Protein AF-A0A7S0QXU1-F1 (afdb_monomer_lite)

pLDDT: mean 75.83, std 16.41, range [34.91, 96.69]

Sequence (147 aa):
DDLPAVAAIAAAPEPAALAAAVNQTAIVTAMHAAERKLPNPLLPDFWAVLFLFVVVILNALVWFVQRWSLRVRSRVQYMPAEALEPGTYAYITPHAHQGAAEIVRVEEKTVDGRAQRFLVYQRQKYDVDPAGRAVTELEMPAGRPLR

Foldseek 3Di:
DDDDDDDDDDDPDDPVVVVVPPDPPVVVVVVVVVVVDDPPPPDDDPVVVVVVVVVVVVVVVLVVCLVPDVVSVCVPVHDDDQFQDQQDWDWDDDDPPDDDIDIWGWHWDQDPNDIWIWTADPNWIWTADPRRHDIHTPDDPVPDDDD

Secondary structure (DSSP, 8-state):
--------------THHHHHTSSHHHHHHHHHHHHS----TTSPPHHHHHHHHHHHHHHHHHHHHHHH-HHHHHHHH----SS--TT-EEEE---TTS---EEEEPEEEEETTEEEEEEEETTEEEEEPTTSS-EEE---GGGS---

Structure (mmCIF, N/CA/C/O backbone):
data_AF-A0A7S0QXU1-F1
#
_entry.id   AF-A0A7S0QXU1-F1
#
loop_
_atom_site.group_PDB
_atom_site.id
_atom_site.type_symbol
_atom_site.label_atom_id
_atom_site.label_alt_id
_atom_site.label_comp_id
_atom_site.label_asym_id
_atom_site.label_entity_id
_atom_site.label_seq_id
_atom_site.pdbx_PDB_ins_code
_atom_site.Cartn_x
_atom_site.Cartn_y
_atom_site.Cartn_z
_atom_site.occupancy
_atom_site.B_iso_or_equiv
_atom_site.auth_seq_id
_atom_site.auth_comp_id
_atom_site.auth_asym_id
_atom_site.auth_atom_id
_atom_site.pdbx_PDB_model_num
ATOM 1 N N . ASP A 1 1 ? 90.752 -0.495 -89.142 1.00 38.47 1 ASP A N 1
ATOM 2 C CA . ASP A 1 1 ? 91.139 0.682 -88.351 1.00 38.47 1 ASP A CA 1
ATOM 3 C C . ASP A 1 1 ? 89.952 1.638 -88.313 1.00 38.47 1 ASP A C 1
ATOM 5 O O . ASP A 1 1 ? 89.583 2.150 -89.358 1.00 38.47 1 ASP A O 1
ATOM 9 N N . ASP A 1 2 ? 89.195 1.880 -87.251 1.00 39.00 2 ASP A N 1
ATOM 10 C CA . ASP A 1 2 ? 89.142 1.383 -85.877 1.00 39.00 2 ASP A CA 1
ATOM 11 C C . ASP A 1 2 ? 87.757 1.781 -85.313 1.00 39.00 2 ASP A C 1
ATOM 13 O O . ASP A 1 2 ? 87.275 2.891 -85.533 1.00 39.00 2 ASP A O 1
ATOM 17 N N . LEU A 1 3 ? 87.116 0.876 -84.577 1.00 42.84 3 LEU A N 1
ATOM 18 C CA . LEU A 1 3 ? 86.167 1.163 -83.483 1.00 42.84 3 LEU A CA 1
ATOM 19 C C . LEU A 1 3 ? 86.857 0.650 -82.194 1.00 42.84 3 LEU A C 1
ATOM 21 O O . LEU A 1 3 ? 87.758 -0.179 -82.360 1.00 42.84 3 LEU A O 1
ATOM 25 N N . PRO A 1 4 ? 86.452 0.956 -80.933 1.00 52.91 4 PRO A N 1
ATOM 26 C CA . PRO A 1 4 ? 85.319 1.751 -80.404 1.00 52.91 4 PRO A CA 1
ATOM 27 C C . PRO A 1 4 ? 85.698 2.679 -79.201 1.00 52.91 4 PRO A C 1
ATOM 29 O O . PRO A 1 4 ? 86.839 2.652 -78.759 1.00 52.91 4 PRO A O 1
ATOM 32 N N . ALA A 1 5 ? 84.736 3.445 -78.635 1.00 35.50 5 ALA A N 1
ATOM 33 C CA . ALA A 1 5 ? 84.561 3.806 -77.193 1.00 35.50 5 ALA A CA 1
ATOM 34 C C . ALA A 1 5 ? 83.975 5.229 -76.993 1.00 35.50 5 ALA A C 1
ATOM 36 O O . ALA A 1 5 ? 84.320 6.116 -77.756 1.00 35.50 5 ALA A O 1
ATOM 37 N N . VAL A 1 6 ? 83.163 5.615 -75.995 1.00 34.91 6 VAL A N 1
ATOM 38 C CA . VAL A 1 6 ? 82.447 5.000 -74.856 1.00 34.91 6 VAL A CA 1
ATOM 39 C C . VAL A 1 6 ? 81.506 6.101 -74.296 1.00 34.91 6 VAL A C 1
ATOM 41 O O . VAL A 1 6 ? 81.899 7.257 -74.213 1.00 34.91 6 VAL A O 1
ATOM 44 N N . ALA A 1 7 ? 80.294 5.694 -73.898 1.00 36.22 7 ALA A N 1
ATOM 45 C CA . ALA A 1 7 ? 79.376 6.262 -72.890 1.00 36.22 7 ALA A CA 1
ATOM 46 C C . ALA A 1 7 ? 78.969 7.755 -72.890 1.00 36.22 7 ALA A C 1
ATOM 48 O O . ALA A 1 7 ? 79.735 8.628 -72.505 1.00 36.22 7 ALA A O 1
ATOM 49 N N . ALA A 1 8 ? 77.658 7.988 -73.042 1.00 36.62 8 ALA A N 1
ATOM 50 C CA . ALA A 1 8 ? 76.881 8.751 -72.057 1.00 36.62 8 ALA A CA 1
ATOM 51 C C . ALA A 1 8 ? 75.382 8.427 -72.195 1.00 36.62 8 ALA A C 1
ATOM 53 O O . ALA A 1 8 ? 74.653 9.021 -72.984 1.00 36.62 8 ALA A O 1
ATOM 54 N N . ILE A 1 9 ? 74.930 7.455 -71.403 1.00 45.19 9 ILE A N 1
ATOM 55 C CA . ILE A 1 9 ? 73.530 7.318 -70.997 1.00 45.19 9 ILE A CA 1
ATOM 56 C C . ILE A 1 9 ? 73.291 8.403 -69.938 1.00 45.19 9 ILE A C 1
ATOM 58 O O . ILE A 1 9 ? 73.844 8.314 -68.845 1.00 45.19 9 ILE A O 1
ATOM 62 N N . ALA A 1 10 ? 72.507 9.429 -70.259 1.00 39.38 10 ALA A N 1
ATOM 63 C CA . ALA A 1 10 ? 71.979 10.423 -69.321 1.00 39.38 10 ALA A CA 1
ATOM 64 C C . ALA A 1 10 ? 70.785 11.112 -70.008 1.00 39.38 10 ALA A C 1
ATOM 66 O O . ALA A 1 10 ? 70.906 11.524 -71.152 1.00 39.38 10 ALA A O 1
ATOM 67 N N . ALA A 1 11 ? 69.596 11.263 -69.443 1.00 40.44 11 ALA A N 1
ATOM 68 C CA . ALA A 1 11 ? 69.087 10.917 -68.134 1.00 40.44 11 ALA A CA 1
ATOM 69 C C . ALA A 1 11 ? 67.581 10.648 -68.295 1.00 40.44 11 ALA A C 1
ATOM 71 O O . ALA A 1 11 ? 66.903 11.283 -69.102 1.00 40.44 11 ALA A O 1
ATOM 72 N N . ALA A 1 12 ? 67.092 9.662 -67.550 1.00 43.75 12 ALA A N 1
ATOM 73 C CA . ALA A 1 12 ? 65.684 9.323 -67.425 1.00 43.75 12 ALA A CA 1
ATOM 74 C C . ALA A 1 12 ? 64.817 10.565 -67.125 1.00 43.75 12 ALA A C 1
ATOM 76 O O . ALA A 1 12 ? 65.289 11.463 -66.423 1.00 43.75 12 ALA A O 1
ATOM 77 N N . PRO A 1 13 ? 63.548 10.615 -67.579 1.00 48.00 13 PRO A N 1
ATOM 78 C CA . PRO A 1 13 ? 62.598 11.573 -67.027 1.00 48.00 13 PRO A CA 1
ATOM 79 C C . PRO A 1 13 ? 62.530 11.349 -65.512 1.00 48.00 13 PRO A C 1
ATOM 81 O O . PRO A 1 13 ? 62.322 10.223 -65.058 1.00 48.00 13 PRO A O 1
ATOM 84 N N . GLU A 1 14 ? 62.793 12.408 -64.747 1.00 46.19 14 GLU A N 1
ATOM 85 C CA . GLU A 1 14 ? 62.896 12.383 -63.291 1.00 46.19 14 GLU A CA 1
ATOM 86 C C . GLU A 1 14 ? 61.754 11.574 -62.643 1.00 46.19 14 GLU A C 1
ATOM 88 O O . GLU A 1 14 ? 60.588 11.971 -62.725 1.00 46.19 14 GLU A O 1
ATOM 93 N N . PRO A 1 15 ? 62.053 10.485 -61.909 1.00 49.97 15 PRO A N 1
ATOM 94 C CA . PRO A 1 15 ? 61.045 9.749 -61.144 1.00 49.97 15 PRO A CA 1
ATOM 95 C C . PRO A 1 15 ? 60.562 10.519 -59.896 1.00 49.97 15 PRO A C 1
ATOM 97 O O . PRO A 1 15 ? 59.745 10.007 -59.132 1.00 49.97 15 PRO A O 1
ATOM 100 N N . ALA A 1 16 ? 61.044 11.747 -59.672 1.00 51.41 16 ALA A N 1
ATOM 101 C CA . ALA A 1 16 ? 60.724 12.559 -58.500 1.00 51.41 16 ALA A CA 1
ATOM 102 C C . ALA A 1 16 ? 59.377 13.298 -58.618 1.00 51.41 16 ALA A C 1
ATOM 104 O O . ALA A 1 16 ? 58.668 13.439 -57.621 1.00 51.41 16 ALA A O 1
ATOM 105 N N . ALA A 1 17 ? 58.969 13.707 -59.825 1.00 50.50 17 ALA A N 1
ATOM 106 C CA . ALA A 1 17 ? 57.703 14.421 -60.023 1.00 50.50 17 ALA A CA 1
ATOM 107 C C . ALA A 1 17 ? 56.477 13.490 -59.956 1.00 50.50 17 ALA A C 1
ATOM 109 O O . ALA A 1 17 ? 55.401 13.906 -59.530 1.00 50.50 17 ALA A O 1
ATOM 110 N N . LEU A 1 18 ? 56.644 12.209 -60.310 1.00 48.28 18 LEU A N 1
ATOM 111 C CA . LEU A 1 18 ? 55.571 11.215 -60.218 1.00 48.28 18 LEU A CA 1
ATOM 112 C C . LEU A 1 18 ? 55.420 10.652 -58.793 1.00 48.28 18 LEU A C 1
ATOM 114 O O . LEU A 1 18 ? 54.324 10.249 -58.422 1.00 48.28 18 LEU A O 1
ATOM 118 N N . ALA A 1 19 ? 56.489 10.674 -57.983 1.00 48.28 19 ALA A N 1
ATOM 119 C CA . ALA A 1 19 ? 56.482 10.227 -56.587 1.00 48.28 19 ALA A CA 1
ATOM 120 C C . ALA A 1 19 ? 55.909 11.276 -55.613 1.00 48.28 19 ALA A C 1
ATOM 122 O O . ALA A 1 19 ? 55.282 10.908 -54.625 1.00 48.28 19 ALA A O 1
ATOM 123 N N . ALA A 1 20 ? 56.054 12.576 -55.897 1.00 49.94 20 ALA A N 1
ATOM 124 C CA . ALA A 1 20 ? 55.476 13.644 -55.069 1.00 49.94 20 ALA A CA 1
ATOM 125 C C . ALA A 1 20 ? 53.954 13.817 -55.267 1.00 49.94 20 ALA A C 1
ATOM 127 O O . ALA A 1 20 ? 53.262 14.319 -54.383 1.00 49.94 20 ALA A O 1
ATOM 128 N N . ALA A 1 21 ? 53.427 13.354 -56.406 1.00 52.00 21 ALA A N 1
ATOM 129 C CA . ALA A 1 21 ? 51.993 13.255 -56.679 1.00 52.00 21 ALA A CA 1
ATOM 130 C C . ALA A 1 21 ? 51.382 11.922 -56.204 1.00 52.00 21 ALA A C 1
ATOM 132 O O . ALA A 1 21 ? 50.181 11.700 -56.371 1.00 52.00 21 ALA A O 1
ATOM 133 N N . VAL A 1 22 ? 52.178 11.041 -55.581 1.00 57.81 22 VAL A N 1
ATOM 134 C CA . VAL A 1 22 ? 51.649 9.898 -54.837 1.00 57.81 22 VAL A CA 1
ATOM 135 C C . VAL A 1 22 ? 50.965 10.445 -53.586 1.00 57.81 22 VAL A C 1
ATOM 137 O O . VAL A 1 22 ? 51.549 10.638 -52.525 1.00 57.81 22 VAL A O 1
ATOM 140 N N . ASN A 1 23 ? 49.657 10.631 -53.748 1.00 64.31 23 ASN A N 1
ATOM 141 C CA . ASN A 1 23 ? 48.651 10.405 -52.724 1.00 64.31 23 ASN A CA 1
ATOM 142 C C . ASN A 1 23 ? 48.436 11.472 -51.650 1.00 64.31 23 ASN A C 1
ATOM 144 O O . ASN A 1 23 ? 47.908 11.135 -50.602 1.00 64.31 23 ASN A O 1
ATOM 148 N N . GLN A 1 24 ? 48.664 12.762 -51.896 1.00 60.75 24 GLN A N 1
ATOM 149 C CA . GLN A 1 24 ? 48.130 13.785 -50.976 1.00 60.75 24 GLN A CA 1
ATOM 150 C C . GLN A 1 24 ? 46.597 13.696 -50.852 1.00 60.75 24 GLN A C 1
ATOM 152 O O . GLN A 1 24 ? 46.054 13.686 -49.752 1.00 60.75 24 GLN A O 1
ATOM 157 N N . THR A 1 25 ? 45.891 13.507 -51.966 1.00 62.62 25 THR A N 1
ATOM 158 C CA . THR A 1 25 ? 44.439 13.280 -51.989 1.00 62.62 25 THR A CA 1
ATOM 159 C C . THR A 1 25 ? 44.037 11.943 -51.373 1.00 62.62 25 THR A C 1
ATOM 161 O O . THR A 1 25 ? 43.020 11.886 -50.686 1.00 62.62 25 THR A O 1
ATOM 164 N N . ALA A 1 26 ? 44.819 10.873 -51.545 1.00 64.88 26 ALA A N 1
ATOM 165 C CA . ALA A 1 26 ? 44.509 9.591 -50.912 1.00 64.88 26 ALA A CA 1
ATOM 166 C C . ALA A 1 26 ? 44.839 9.584 -49.411 1.00 64.88 26 ALA A C 1
ATOM 168 O O . ALA A 1 26 ? 44.120 8.945 -48.653 1.00 64.88 26 ALA A O 1
ATOM 169 N N . ILE A 1 27 ? 45.845 10.341 -48.962 1.00 66.06 27 ILE A N 1
ATOM 170 C CA . ILE A 1 27 ? 46.141 10.587 -47.545 1.00 66.06 27 ILE A CA 1
ATOM 171 C C . ILE A 1 27 ? 45.008 11.401 -46.924 1.00 66.06 27 ILE A C 1
ATOM 173 O O . ILE A 1 27 ? 44.495 11.001 -45.891 1.00 66.06 27 ILE A O 1
ATOM 177 N N . VAL A 1 28 ? 44.535 12.469 -47.572 1.00 65.69 28 VAL A N 1
ATOM 178 C CA . VAL A 1 28 ? 43.385 13.261 -47.096 1.00 65.69 28 VAL A CA 1
ATOM 179 C C . VAL A 1 28 ? 42.098 12.428 -47.088 1.00 65.69 28 VAL A C 1
ATOM 181 O O . VAL A 1 28 ? 41.331 12.489 -46.134 1.00 65.69 28 VAL A O 1
ATOM 184 N N . THR A 1 29 ? 41.882 11.571 -48.088 1.00 65.44 29 THR A N 1
ATOM 185 C CA . THR A 1 29 ? 40.731 10.651 -48.122 1.00 65.44 29 THR A CA 1
ATOM 186 C C . THR A 1 29 ? 40.841 9.561 -47.055 1.00 65.44 29 THR A C 1
ATOM 188 O O . THR A 1 29 ? 39.840 9.225 -46.432 1.00 65.44 29 THR A O 1
ATOM 191 N N . ALA A 1 30 ? 42.040 9.034 -46.793 1.00 63.31 30 ALA A N 1
ATOM 192 C CA . ALA A 1 30 ? 42.306 8.086 -45.714 1.00 63.31 30 ALA A CA 1
ATOM 193 C C . ALA A 1 30 ? 42.197 8.744 -44.329 1.00 63.31 30 ALA A C 1
ATOM 195 O O . ALA A 1 30 ? 41.695 8.117 -43.403 1.00 63.31 30 ALA A O 1
ATOM 196 N N . MET A 1 31 ? 42.587 10.015 -44.194 1.00 61.72 31 MET A N 1
ATOM 197 C CA . MET A 1 31 ? 42.394 10.817 -42.986 1.00 61.72 31 MET A CA 1
ATOM 198 C C . MET A 1 31 ? 40.908 11.090 -42.754 1.00 61.72 31 MET A C 1
ATOM 200 O O . MET A 1 31 ? 40.434 10.814 -41.663 1.00 61.72 31 MET A O 1
ATOM 204 N N . HIS A 1 32 ? 40.138 11.490 -43.771 1.00 60.28 32 HIS A N 1
ATOM 205 C CA . HIS A 1 32 ? 38.679 11.626 -43.666 1.00 60.28 32 HIS A CA 1
ATOM 206 C C . HIS A 1 32 ? 37.959 10.280 -43.468 1.00 60.28 32 HIS A C 1
ATOM 208 O O . HIS A 1 32 ? 36.908 10.225 -42.832 1.00 60.28 32 HIS A O 1
ATOM 214 N N . ALA A 1 33 ? 38.510 9.173 -43.973 1.00 60.03 33 ALA A N 1
ATOM 215 C CA . ALA A 1 33 ? 38.006 7.823 -43.716 1.00 60.03 33 ALA A CA 1
ATOM 216 C C . ALA A 1 33 ? 38.346 7.328 -42.300 1.00 60.03 33 ALA A C 1
ATOM 218 O O . ALA A 1 33 ? 37.548 6.602 -41.719 1.00 60.03 33 ALA A O 1
ATOM 219 N N . ALA A 1 34 ? 39.473 7.750 -41.721 1.00 58.88 34 ALA A N 1
ATOM 220 C CA . ALA A 1 34 ? 39.804 7.542 -40.310 1.00 58.88 34 ALA A CA 1
ATOM 221 C C . ALA A 1 34 ? 38.998 8.477 -39.384 1.00 58.88 34 ALA A C 1
ATOM 223 O O . ALA A 1 34 ? 38.672 8.116 -38.255 1.00 58.88 34 ALA A O 1
ATOM 224 N N . GLU A 1 35 ? 38.628 9.660 -39.880 1.00 56.34 35 GLU A N 1
ATOM 225 C CA . GLU A 1 35 ? 37.756 10.638 -39.223 1.00 56.34 35 GLU A CA 1
ATOM 226 C C . GLU A 1 35 ? 36.275 10.223 -39.261 1.00 56.34 35 GLU A C 1
ATOM 228 O O . GLU A 1 35 ? 35.490 10.652 -38.410 1.00 56.34 35 GLU A O 1
ATOM 233 N N . ARG A 1 36 ? 35.896 9.296 -40.162 1.00 57.38 36 ARG A N 1
ATOM 234 C CA . ARG A 1 36 ? 34.694 8.457 -40.018 1.00 57.38 36 ARG A CA 1
ATOM 235 C C . ARG A 1 36 ? 34.912 7.481 -38.865 1.00 57.38 36 ARG A C 1
ATOM 237 O O . ARG A 1 36 ? 35.098 6.283 -39.046 1.00 57.38 36 ARG A O 1
ATOM 244 N N . LYS A 1 37 ? 34.901 8.072 -37.670 1.00 58.59 37 LYS A N 1
ATOM 245 C CA . LYS A 1 37 ? 34.827 7.482 -36.339 1.00 58.59 37 LYS A CA 1
ATOM 246 C C . LYS A 1 37 ? 34.239 6.080 -36.420 1.00 58.59 37 LYS A C 1
ATOM 248 O O . LYS A 1 37 ? 33.042 5.926 -36.669 1.00 58.59 37 LYS A O 1
ATOM 253 N N . LEU A 1 38 ? 35.080 5.073 -36.180 1.00 62.00 38 LEU A N 1
ATOM 254 C CA . LEU A 1 38 ? 34.578 3.751 -35.835 1.00 62.00 38 LEU A CA 1
ATOM 255 C C . LEU A 1 38 ? 33.546 3.940 -34.712 1.00 62.00 38 LEU A C 1
ATOM 257 O O . LEU A 1 38 ? 33.820 4.721 -33.789 1.00 62.00 38 LEU A O 1
ATOM 261 N N . PRO A 1 39 ? 32.369 3.289 -34.779 1.00 64.19 39 PRO A N 1
ATOM 262 C CA . PRO A 1 39 ? 31.454 3.287 -33.650 1.00 64.19 39 PRO A CA 1
ATOM 263 C C . PRO A 1 39 ? 32.258 2.811 -32.443 1.00 64.19 39 PRO A C 1
ATOM 265 O O . PRO A 1 39 ? 32.817 1.716 -32.454 1.00 64.19 39 PRO A O 1
ATOM 268 N N . ASN A 1 40 ? 32.428 3.701 -31.464 1.00 65.94 40 ASN A N 1
ATOM 269 C CA . ASN A 1 40 ? 33.236 3.426 -30.288 1.00 65.94 40 ASN A CA 1
ATOM 270 C C . ASN A 1 40 ? 32.656 2.162 -29.631 1.00 65.94 40 ASN A C 1
ATOM 272 O O . ASN A 1 40 ? 31.507 2.219 -29.193 1.00 65.94 40 ASN A O 1
ATOM 276 N N . PRO A 1 41 ? 33.403 1.045 -29.554 1.00 66.44 41 PRO A N 1
ATOM 277 C CA . PRO A 1 41 ? 32.880 -0.233 -29.064 1.00 66.44 41 PRO A CA 1
ATOM 278 C C . PRO A 1 41 ? 32.473 -0.182 -27.584 1.00 66.44 41 PRO A C 1
ATOM 280 O O . PRO A 1 41 ? 31.887 -1.129 -27.069 1.00 66.44 41 PRO A O 1
ATOM 283 N N . LEU A 1 42 ? 32.797 0.916 -26.895 1.00 67.38 42 LEU A N 1
ATOM 284 C CA . LEU A 1 42 ? 32.447 1.169 -25.503 1.00 67.38 42 LEU A CA 1
ATOM 285 C C . LEU A 1 42 ? 31.157 1.983 -25.336 1.00 67.38 42 LEU A C 1
ATOM 287 O O . LEU A 1 42 ? 30.690 2.133 -24.208 1.00 67.38 42 LEU A O 1
ATOM 291 N N . LEU A 1 43 ? 30.592 2.546 -26.411 1.00 75.00 43 LEU A N 1
ATOM 292 C CA . LEU A 1 43 ? 29.314 3.248 -26.321 1.00 75.00 43 LEU A CA 1
ATOM 293 C C . LEU A 1 43 ? 28.166 2.239 -26.426 1.00 75.00 43 LEU A C 1
ATOM 295 O O . LEU A 1 43 ? 28.174 1.410 -27.337 1.00 75.00 43 LEU A O 1
ATOM 299 N N . PRO A 1 44 ? 27.179 2.295 -25.512 1.00 78.31 44 PRO A N 1
ATOM 300 C CA . PRO A 1 44 ? 26.007 1.444 -25.612 1.00 78.31 44 PRO A CA 1
ATOM 301 C C . PRO A 1 44 ? 25.297 1.707 -26.939 1.00 78.31 44 PRO A C 1
ATOM 303 O O . PRO A 1 44 ? 25.170 2.856 -27.371 1.00 78.31 44 PRO A O 1
ATOM 306 N N . ASP A 1 45 ? 24.834 0.630 -27.570 1.00 83.56 45 ASP A N 1
ATOM 307 C CA . ASP A 1 45 ? 24.038 0.712 -28.788 1.00 83.56 45 ASP A CA 1
ATOM 308 C C . ASP A 1 45 ? 22.815 1.620 -28.561 1.00 83.56 45 ASP A C 1
ATOM 310 O O . ASP A 1 45 ? 22.261 1.681 -27.456 1.00 83.56 45 ASP A O 1
ATOM 314 N N . PHE A 1 46 ? 22.376 2.326 -29.603 1.00 85.81 46 PHE A N 1
ATOM 315 C CA . PHE A 1 46 ? 21.237 3.245 -29.540 1.00 85.81 46 PHE A CA 1
ATO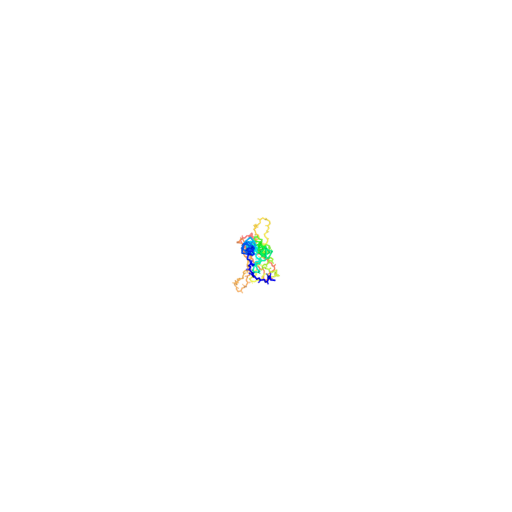M 316 C C . PHE A 1 46 ? 20.003 2.559 -28.942 1.00 85.81 46 PHE A C 1
ATOM 318 O O . PHE A 1 46 ? 19.320 3.119 -28.083 1.00 85.81 46 PHE A O 1
ATOM 325 N N . TRP A 1 47 ? 19.769 1.308 -29.338 1.00 88.25 47 TRP A N 1
ATOM 326 C CA . TRP A 1 47 ? 18.681 0.490 -28.817 1.00 88.25 47 TRP A CA 1
ATOM 327 C C . TRP A 1 47 ? 18.805 0.235 -27.317 1.00 88.25 47 TRP A C 1
ATOM 329 O O . TRP A 1 47 ? 17.806 0.320 -26.607 1.00 88.25 47 TRP A O 1
ATOM 339 N N . ALA A 1 48 ? 20.014 -0.009 -26.808 1.00 89.75 48 ALA A N 1
ATOM 340 C CA . ALA A 1 48 ? 20.238 -0.217 -25.381 1.00 89.75 48 ALA A CA 1
ATOM 341 C C . ALA A 1 48 ? 19.893 1.042 -24.569 1.00 89.75 48 ALA A C 1
ATOM 343 O O . ALA A 1 48 ? 19.212 0.951 -23.547 1.00 89.75 48 ALA A O 1
ATOM 344 N N . VAL A 1 49 ? 20.293 2.224 -25.052 1.00 91.00 49 VAL A N 1
ATOM 345 C CA . VAL A 1 49 ? 19.953 3.507 -24.410 1.00 91.00 49 VAL A CA 1
ATOM 346 C C . VAL A 1 49 ? 18.449 3.782 -24.483 1.00 91.00 49 VAL A C 1
ATOM 348 O O . VAL A 1 49 ? 17.853 4.213 -23.495 1.00 91.00 49 VAL A O 1
ATOM 351 N N . LEU A 1 50 ? 17.815 3.489 -25.622 1.00 93.38 50 LEU A N 1
ATOM 352 C CA . LEU A 1 50 ? 16.373 3.649 -25.799 1.00 93.38 50 LEU A CA 1
ATOM 353 C C . LEU A 1 50 ? 15.582 2.755 -24.836 1.00 93.38 50 LEU A C 1
ATOM 355 O O . LEU A 1 50 ? 14.688 3.242 -24.146 1.00 93.38 50 LEU A O 1
ATOM 359 N N . PHE A 1 51 ? 15.926 1.467 -24.741 1.00 94.94 51 PHE A N 1
ATOM 360 C CA . PHE A 1 51 ? 15.273 0.548 -23.808 1.00 94.94 51 PHE A CA 1
ATOM 361 C C . PHE A 1 51 ? 15.482 0.970 -22.356 1.00 94.94 51 PHE A C 1
ATOM 363 O O . PHE A 1 51 ? 14.526 0.946 -21.583 1.00 94.94 51 PHE A O 1
ATOM 370 N N . LEU A 1 52 ? 16.687 1.419 -21.990 1.00 93.94 52 LEU A N 1
ATOM 371 C CA . LEU A 1 52 ? 16.945 1.955 -20.656 1.00 93.94 52 LEU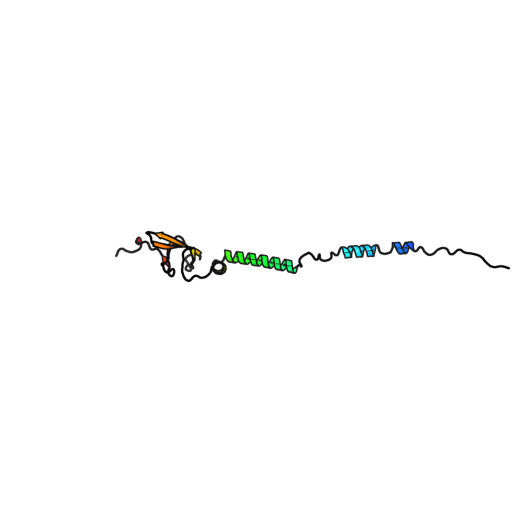 A CA 1
ATOM 372 C C . LEU A 1 52 ? 16.016 3.137 -20.348 1.00 93.94 52 LEU A C 1
ATOM 374 O O . LEU A 1 52 ? 15.391 3.169 -19.290 1.00 93.94 52 LEU A O 1
ATOM 378 N N . PHE A 1 53 ? 15.873 4.078 -21.282 1.00 96.06 53 PHE A N 1
ATOM 379 C CA . PHE A 1 53 ? 15.003 5.238 -21.107 1.00 96.06 53 PHE A CA 1
ATOM 380 C C . PHE A 1 53 ? 13.529 4.839 -20.959 1.00 96.06 53 PHE A C 1
ATOM 382 O O . PHE A 1 53 ? 12.840 5.326 -20.063 1.00 96.06 53 PHE A O 1
ATOM 389 N N . VAL A 1 54 ? 13.056 3.893 -21.775 1.00 96.38 54 VAL A N 1
ATOM 390 C CA . VAL A 1 54 ? 11.694 3.348 -21.678 1.00 96.38 54 VAL A CA 1
ATOM 391 C C . VAL A 1 54 ? 11.463 2.670 -20.329 1.00 96.38 54 VAL A C 1
ATOM 393 O O . VAL A 1 54 ? 10.441 2.921 -19.695 1.00 96.38 54 VAL A O 1
ATOM 396 N N . VAL A 1 55 ? 12.406 1.855 -19.850 1.00 96.69 55 VAL A N 1
ATOM 397 C CA . VAL A 1 55 ? 12.310 1.197 -18.538 1.00 96.69 55 VAL A CA 1
ATOM 398 C C . VAL A 1 55 ? 12.264 2.229 -17.412 1.00 96.69 55 VAL A C 1
ATOM 400 O O . VAL A 1 55 ? 11.448 2.099 -16.501 1.00 96.69 55 VAL A O 1
ATOM 403 N N . VAL A 1 56 ? 13.082 3.282 -17.483 1.00 96.56 56 VAL A N 1
ATOM 404 C CA . VAL A 1 56 ? 13.067 4.373 -16.499 1.00 96.56 56 VAL A CA 1
ATOM 405 C C . VAL A 1 56 ? 11.721 5.102 -16.504 1.00 96.56 56 VAL A C 1
ATOM 407 O O . VAL A 1 56 ? 11.156 5.332 -15.433 1.00 96.56 56 VAL A O 1
ATOM 410 N N . ILE A 1 57 ? 11.166 5.408 -17.682 1.00 96.69 57 ILE A N 1
ATOM 411 C CA . ILE A 1 57 ? 9.838 6.027 -17.802 1.00 96.69 57 ILE A CA 1
ATOM 412 C C . ILE A 1 57 ? 8.752 5.106 -17.246 1.00 96.69 57 ILE A C 1
ATOM 414 O O . ILE A 1 57 ? 7.908 5.561 -16.478 1.00 96.69 57 ILE A O 1
ATOM 418 N N . LEU A 1 58 ? 8.765 3.820 -17.600 1.00 94.88 58 LEU A N 1
ATOM 419 C CA . LEU A 1 58 ? 7.790 2.848 -17.105 1.00 94.88 58 LEU A CA 1
ATOM 420 C C . LEU A 1 58 ? 7.867 2.711 -15.586 1.00 94.88 58 LEU A C 1
ATOM 422 O O . LEU A 1 58 ? 6.834 2.705 -14.923 1.00 94.88 58 LEU A O 1
ATOM 426 N N . ASN A 1 59 ? 9.074 2.668 -15.022 1.00 94.12 59 ASN A N 1
ATOM 427 C CA . ASN A 1 59 ? 9.266 2.658 -13.578 1.00 94.12 59 ASN A CA 1
ATOM 428 C C . ASN A 1 59 ? 8.663 3.921 -12.940 1.00 94.12 59 ASN A C 1
ATOM 430 O O . ASN A 1 59 ? 7.849 3.819 -12.024 1.00 94.12 59 ASN A O 1
ATOM 434 N N . ALA A 1 60 ? 8.975 5.109 -13.465 1.00 93.19 60 ALA A N 1
ATOM 435 C CA . ALA A 1 60 ? 8.393 6.361 -12.981 1.00 93.19 60 ALA A CA 1
ATOM 436 C C . ALA A 1 60 ? 6.856 6.377 -13.094 1.00 93.19 60 ALA A C 1
ATOM 438 O O . ALA A 1 60 ? 6.168 6.833 -12.179 1.00 93.19 60 ALA A O 1
ATOM 439 N N . LEU A 1 61 ? 6.305 5.825 -14.178 1.00 92.19 61 LEU A N 1
ATOM 440 C CA . LEU A 1 61 ? 4.864 5.709 -14.380 1.00 92.19 61 LEU A CA 1
ATOM 441 C C . LEU A 1 61 ? 4.227 4.785 -13.336 1.00 92.19 61 LEU A C 1
ATOM 443 O O . LEU A 1 61 ? 3.191 5.130 -12.773 1.00 92.19 61 LEU A O 1
ATOM 447 N N . VAL A 1 62 ? 4.861 3.654 -13.017 1.00 89.31 62 VAL A N 1
ATOM 448 C CA . VAL A 1 62 ? 4.406 2.748 -11.952 1.00 89.31 62 VAL A CA 1
ATOM 449 C C . VAL A 1 62 ? 4.373 3.469 -10.602 1.00 89.31 62 VAL A C 1
ATOM 451 O O . VAL A 1 62 ? 3.364 3.393 -9.898 1.00 89.31 62 VAL A O 1
ATOM 454 N N . TRP A 1 63 ? 5.416 4.231 -10.263 1.00 89.25 63 TRP A N 1
ATOM 455 C CA . TRP A 1 63 ? 5.442 5.057 -9.049 1.00 89.25 63 TRP A CA 1
ATOM 456 C C . TRP A 1 63 ? 4.308 6.090 -9.017 1.00 89.25 63 TRP A C 1
ATOM 458 O O . TRP A 1 63 ? 3.645 6.269 -7.992 1.00 89.25 63 TRP A O 1
ATOM 468 N N . PHE A 1 64 ? 4.032 6.740 -10.148 1.00 91.25 64 PHE A N 1
ATOM 469 C CA . PHE A 1 64 ? 2.961 7.726 -10.251 1.00 91.25 64 PHE A CA 1
ATOM 470 C C . PHE A 1 64 ? 1.575 7.089 -10.094 1.00 91.25 64 PHE A C 1
ATOM 472 O O . PHE A 1 64 ? 0.751 7.569 -9.315 1.00 91.25 64 PHE A O 1
ATOM 479 N N . VAL A 1 65 ? 1.333 5.957 -10.757 1.00 88.56 65 VAL A N 1
ATOM 480 C CA . VAL A 1 65 ? 0.069 5.216 -10.654 1.00 88.56 65 VAL A CA 1
ATOM 481 C C . VAL A 1 65 ? -0.188 4.772 -9.211 1.00 88.56 65 VAL A C 1
ATOM 483 O O . VAL A 1 65 ? -1.312 4.909 -8.724 1.00 88.56 65 VAL A O 1
ATOM 486 N N . GLN A 1 66 ? 0.841 4.314 -8.492 1.00 86.88 66 GLN A N 1
ATOM 487 C CA . GLN A 1 66 ? 0.724 3.972 -7.070 1.00 86.88 66 GLN A CA 1
ATOM 488 C C . GLN A 1 66 ? 0.380 5.186 -6.194 1.00 86.88 66 GLN A C 1
ATOM 490 O O . GLN A 1 66 ? -0.338 5.050 -5.204 1.00 86.88 66 GLN A O 1
ATOM 495 N N . ARG A 1 67 ? 0.871 6.385 -6.533 1.00 86.00 67 ARG A N 1
ATOM 496 C CA . ARG A 1 67 ? 0.590 7.600 -5.754 1.00 86.00 67 ARG A CA 1
ATOM 497 C C . ARG A 1 67 ? -0.832 8.124 -5.958 1.00 86.00 67 ARG A C 1
ATOM 499 O O . ARG A 1 67 ? -1.399 8.667 -5.008 1.00 86.00 67 ARG A O 1
ATOM 506 N N . TRP A 1 68 ? -1.375 7.973 -7.165 1.00 85.88 68 TRP A N 1
ATOM 507 C CA . TRP A 1 68 ? -2.683 8.508 -7.558 1.00 85.88 68 TRP A CA 1
ATOM 508 C C . TRP A 1 68 ? -3.834 7.535 -7.312 1.00 85.88 68 TRP A C 1
ATOM 510 O O . TRP A 1 68 ? -4.933 7.961 -6.963 1.00 85.88 68 TRP A O 1
ATOM 520 N N . SER A 1 69 ? -3.601 6.229 -7.457 1.00 85.00 69 SER A N 1
ATOM 521 C CA . SER A 1 69 ? -4.634 5.216 -7.257 1.00 85.00 69 SER A CA 1
ATOM 522 C C . SER A 1 69 ? -4.388 4.415 -5.989 1.00 85.00 69 SER A C 1
ATOM 524 O O . SER A 1 69 ? -3.548 3.515 -5.943 1.00 85.00 69 SER A O 1
ATOM 526 N N . LEU A 1 70 ? -5.206 4.676 -4.968 1.00 83.12 70 LEU A N 1
ATOM 527 C CA . LEU A 1 70 ? -5.187 3.905 -3.724 1.00 83.12 70 LEU A CA 1
ATOM 528 C C . LEU A 1 70 ? -5.536 2.427 -3.937 1.00 83.12 70 LEU A C 1
ATOM 530 O O . LEU A 1 70 ? -5.053 1.589 -3.188 1.00 83.12 70 LEU A O 1
ATOM 534 N N . ARG A 1 71 ? -6.312 2.091 -4.980 1.00 84.06 71 ARG A N 1
ATOM 535 C CA . ARG A 1 71 ? -6.603 0.693 -5.350 1.00 84.06 71 ARG A CA 1
ATOM 536 C C . ARG A 1 71 ? -5.382 -0.036 -5.894 1.00 84.06 71 ARG A C 1
ATOM 538 O O . ARG A 1 71 ? -5.219 -1.227 -5.659 1.00 84.06 71 ARG A O 1
ATOM 545 N N . VAL A 1 72 ? -4.545 0.661 -6.660 1.00 83.56 72 VAL A N 1
ATOM 546 C CA . VAL A 1 72 ? -3.296 0.069 -7.152 1.00 83.56 72 VAL A CA 1
ATOM 547 C C . VAL A 1 72 ? -2.299 -0.013 -6.006 1.00 83.56 72 VAL A C 1
ATOM 549 O O . VAL A 1 72 ? -1.684 -1.055 -5.807 1.00 83.56 72 VAL A O 1
ATOM 552 N N . ARG A 1 73 ? -2.208 1.039 -5.185 1.00 86.19 73 ARG A N 1
ATOM 553 C CA . ARG A 1 73 ? -1.360 1.040 -3.992 1.00 86.19 73 ARG A CA 1
ATOM 554 C C . ARG A 1 73 ? -1.701 -0.094 -3.029 1.00 86.19 73 ARG A C 1
ATOM 556 O O . ARG A 1 73 ? -0.786 -0.771 -2.574 1.00 86.19 73 ARG A O 1
ATOM 563 N N . SER A 1 74 ? -2.988 -0.325 -2.756 1.00 87.81 74 SER A N 1
ATOM 564 C CA . SER A 1 74 ? -3.424 -1.400 -1.861 1.00 87.81 74 SER A CA 1
ATOM 565 C C . SER A 1 74 ? -3.025 -2.779 -2.384 1.00 87.81 74 SER A C 1
ATOM 567 O O . SER A 1 74 ? -2.601 -3.613 -1.602 1.00 87.81 74 SER A O 1
ATOM 569 N N . ARG A 1 75 ? -3.072 -3.007 -3.702 1.00 86.62 75 ARG A N 1
ATOM 570 C CA . ARG A 1 75 ? -2.668 -4.290 -4.302 1.00 86.62 75 ARG A CA 1
ATOM 571 C C . ARG A 1 75 ? -1.163 -4.503 -4.407 1.00 86.62 75 ARG A C 1
ATOM 573 O O . ARG A 1 75 ? -0.726 -5.645 -4.396 1.00 86.62 75 ARG A O 1
ATOM 580 N N . VAL A 1 76 ? -0.385 -3.435 -4.577 1.00 86.12 76 VAL A N 1
ATOM 581 C CA . VAL A 1 76 ? 1.071 -3.546 -4.759 1.00 86.12 76 VAL A CA 1
ATOM 582 C C . VAL A 1 76 ? 1.805 -3.595 -3.420 1.00 86.12 76 VAL A C 1
ATOM 584 O O . VAL A 1 76 ? 2.775 -4.331 -3.290 1.00 86.12 76 VAL A O 1
ATOM 587 N N . GLN A 1 77 ? 1.371 -2.803 -2.434 1.00 87.25 77 GLN A N 1
ATOM 588 C CA . GLN A 1 77 ? 2.093 -2.635 -1.163 1.00 87.25 77 GLN A CA 1
ATOM 589 C C . GLN A 1 77 ? 1.525 -3.473 -0.011 1.00 87.25 77 GLN A C 1
ATOM 591 O O . GLN A 1 77 ? 2.195 -3.613 1.008 1.00 87.25 77 GLN A O 1
ATOM 596 N N . TYR A 1 78 ? 0.306 -4.003 -0.141 1.00 88.62 78 TYR A N 1
ATOM 597 C CA . TYR A 1 78 ? -0.377 -4.708 0.941 1.00 88.62 78 TYR A CA 1
ATOM 598 C C . TYR A 1 78 ? -0.885 -6.069 0.470 1.00 88.62 78 TYR A C 1
ATOM 600 O O . TYR A 1 78 ? -1.161 -6.279 -0.712 1.00 88.62 78 TYR A O 1
ATOM 608 N N . MET A 1 79 ? -1.025 -6.992 1.419 1.00 87.12 79 MET A N 1
ATOM 609 C CA . MET A 1 79 ? -1.642 -8.298 1.197 1.00 87.12 79 MET A CA 1
ATOM 610 C C . MET A 1 79 ? -3.004 -8.358 1.895 1.00 87.12 79 MET A C 1
ATOM 612 O O . MET A 1 79 ? -3.176 -7.724 2.940 1.00 87.12 79 MET A O 1
ATOM 616 N N . PRO A 1 80 ? -3.981 -9.088 1.329 1.00 86.75 80 PRO A N 1
ATOM 617 C CA . PRO A 1 80 ? -5.261 -9.299 1.988 1.00 86.75 80 PRO A CA 1
ATOM 618 C C . PRO A 1 80 ? -5.056 -10.088 3.286 1.00 86.75 80 PRO A C 1
ATOM 620 O O . PRO A 1 80 ? -4.329 -11.079 3.304 1.00 86.75 80 PRO A O 1
ATOM 623 N N . ALA A 1 81 ? -5.714 -9.646 4.355 1.00 86.12 81 ALA A N 1
ATOM 624 C CA . ALA A 1 81 ? -5.735 -10.317 5.649 1.00 86.12 81 ALA A CA 1
ATOM 625 C C . ALA A 1 81 ? -7.180 -10.679 6.011 1.00 86.12 81 ALA A C 1
ATOM 627 O O . ALA A 1 81 ? -8.106 -9.926 5.706 1.00 86.12 81 ALA A O 1
ATOM 628 N N . GLU A 1 82 ? -7.371 -11.830 6.655 1.00 83.44 82 GLU A N 1
ATOM 629 C CA . GLU A 1 82 ? -8.697 -12.314 7.069 1.00 83.44 82 GLU A CA 1
ATOM 630 C C . GLU A 1 82 ? -9.193 -11.668 8.371 1.00 83.44 82 GLU A C 1
ATOM 632 O O . GLU A 1 82 ? -10.391 -11.694 8.654 1.00 83.44 82 GLU A O 1
ATOM 637 N N . ALA A 1 83 ? -8.284 -11.084 9.157 1.00 83.81 83 ALA A N 1
ATOM 638 C CA . ALA A 1 83 ? -8.586 -10.447 10.432 1.00 83.81 83 ALA A CA 1
ATOM 639 C C . ALA A 1 83 ? -7.844 -9.112 10.589 1.00 83.81 83 ALA A C 1
ATOM 641 O O . ALA A 1 83 ? -6.684 -8.964 10.198 1.00 83.81 83 ALA A O 1
ATOM 642 N N . LEU A 1 84 ? -8.527 -8.139 11.195 1.00 84.62 84 LEU A N 1
ATOM 643 C CA . LEU A 1 84 ? -7.968 -6.841 11.577 1.00 84.62 84 LEU A CA 1
ATOM 644 C C . LEU A 1 84 ? -7.161 -6.972 12.879 1.00 84.62 84 LEU A C 1
ATOM 646 O O . LEU A 1 84 ? -7.684 -6.812 13.986 1.00 84.62 84 LEU A O 1
ATOM 650 N N . GLU A 1 85 ? -5.876 -7.283 12.731 1.00 84.00 85 GLU A N 1
ATOM 651 C CA . GLU A 1 85 ? -4.897 -7.352 13.821 1.00 84.00 85 GLU A CA 1
ATOM 652 C C . GLU A 1 85 ? -4.245 -5.983 14.109 1.00 84.00 85 GLU A C 1
ATOM 654 O O . GLU A 1 85 ? -4.228 -5.100 13.241 1.00 84.00 85 GLU A O 1
ATOM 659 N N . PRO A 1 86 ? -3.693 -5.762 15.316 1.00 80.62 86 PRO A N 1
ATOM 660 C CA . PRO A 1 86 ? -2.963 -4.535 15.626 1.00 80.62 86 PRO A CA 1
ATOM 661 C C . PRO A 1 86 ? -1.798 -4.307 14.655 1.00 80.62 86 PRO A C 1
ATOM 663 O O . PRO A 1 86 ? -0.993 -5.197 14.395 1.00 80.62 86 PRO A O 1
ATOM 666 N N . GLY A 1 87 ? -1.697 -3.092 14.107 1.00 82.06 87 GLY A N 1
ATOM 667 C CA . GLY A 1 87 ? -0.663 -2.751 13.124 1.00 82.06 87 GLY A CA 1
ATOM 668 C C . GLY A 1 87 ? -0.998 -3.122 11.676 1.00 82.06 87 GLY A C 1
ATOM 669 O O . GLY A 1 87 ? -0.220 -2.786 10.782 1.00 82.06 87 GLY A O 1
ATOM 670 N N . THR A 1 88 ? -2.157 -3.734 11.425 1.00 88.94 88 THR A N 1
ATOM 671 C CA . THR A 1 88 ? -2.688 -3.903 10.066 1.00 88.94 88 THR A CA 1
ATOM 672 C C . THR A 1 88 ? -3.289 -2.603 9.526 1.00 88.94 88 THR A C 1
ATOM 674 O O . THR A 1 88 ? -3.440 -1.603 10.238 1.00 88.94 88 THR A O 1
ATOM 677 N N . TYR A 1 89 ? -3.613 -2.607 8.233 1.00 90.44 89 TYR A N 1
ATOM 678 C CA . TYR A 1 89 ? -4.235 -1.485 7.543 1.00 90.44 89 TYR A CA 1
ATOM 679 C C . TYR A 1 89 ? -5.582 -1.908 6.957 1.00 90.44 89 TYR A C 1
ATOM 681 O O . TYR A 1 89 ? -5.674 -2.921 6.266 1.00 90.44 89 TYR A O 1
ATOM 689 N N . ALA A 1 90 ? -6.611 -1.103 7.194 1.00 88.56 90 ALA A N 1
ATOM 690 C CA . ALA A 1 90 ? -7.938 -1.265 6.626 1.00 88.56 90 ALA A CA 1
ATOM 691 C C . ALA A 1 90 ? -8.085 -0.390 5.372 1.00 88.56 90 ALA A C 1
ATOM 693 O O . ALA A 1 90 ? -7.801 0.808 5.404 1.00 88.56 90 ALA A O 1
ATOM 694 N N . TYR A 1 91 ? -8.550 -0.978 4.268 1.00 90.44 91 TYR A N 1
ATOM 695 C CA . TYR A 1 91 ? -8.942 -0.238 3.066 1.00 90.44 91 TYR A CA 1
ATOM 696 C C . TYR A 1 91 ? -10.434 0.090 3.131 1.00 90.44 91 TYR A C 1
ATOM 698 O O . TYR A 1 91 ? -11.273 -0.807 3.041 1.00 90.44 91 TYR A O 1
ATOM 706 N N . ILE A 1 92 ? -10.770 1.372 3.268 1.00 87.81 92 ILE A N 1
ATOM 707 C CA . ILE A 1 92 ? -12.154 1.826 3.419 1.00 87.81 92 ILE A CA 1
ATOM 708 C C . ILE A 1 92 ? -12.663 2.324 2.068 1.00 87.81 92 ILE A C 1
ATOM 710 O O . ILE A 1 92 ? -12.093 3.236 1.463 1.00 87.81 92 ILE A O 1
ATOM 714 N N . THR A 1 93 ? -13.749 1.710 1.591 1.00 87.56 93 THR A N 1
ATOM 715 C CA . THR A 1 93 ? -14.467 2.149 0.389 1.00 87.56 93 THR A CA 1
ATOM 716 C C . THR A 1 93 ? -15.699 2.936 0.829 1.00 87.56 93 THR A C 1
ATOM 718 O O . THR A 1 93 ? -16.662 2.312 1.272 1.00 87.56 93 THR A O 1
ATOM 721 N N . PRO A 1 94 ? -15.692 4.278 0.747 1.00 84.69 94 PRO A N 1
ATOM 722 C CA . PRO A 1 94 ? -16.855 5.069 1.113 1.00 84.69 94 PRO A CA 1
ATOM 723 C C . PRO A 1 94 ? -18.010 4.819 0.147 1.00 84.69 94 PRO A C 1
ATOM 725 O O . PRO A 1 94 ? -17.823 4.410 -1.005 1.00 84.69 94 PRO A O 1
ATOM 728 N N . HIS A 1 95 ? -19.215 5.141 0.606 1.00 81.69 95 HIS A N 1
ATOM 729 C CA 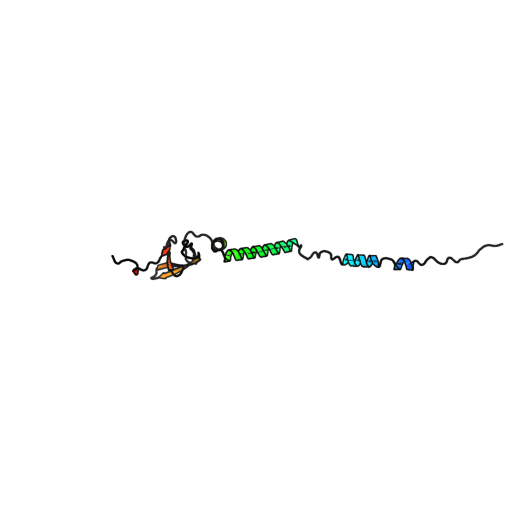. HIS A 1 95 ? -20.366 5.251 -0.276 1.00 81.69 95 HIS A CA 1
ATOM 730 C C . HIS A 1 95 ? -20.154 6.356 -1.319 1.00 81.69 95 HIS A C 1
ATOM 732 O O . HIS A 1 95 ? -19.383 7.289 -1.104 1.00 81.69 95 HIS A O 1
ATOM 738 N N . ALA A 1 96 ? -20.878 6.276 -2.441 1.00 75.06 96 ALA A N 1
ATOM 739 C CA . ALA A 1 96 ? -20.701 7.146 -3.611 1.00 75.06 96 ALA A CA 1
ATOM 740 C C . ALA A 1 96 ? -20.749 8.663 -3.315 1.00 75.06 96 ALA A C 1
ATOM 742 O O . ALA A 1 96 ? -20.265 9.456 -4.118 1.00 75.06 96 ALA A O 1
ATOM 743 N N . HIS A 1 97 ? -21.301 9.066 -2.167 1.00 79.12 97 HIS A N 1
ATOM 744 C CA . HIS A 1 97 ? -21.421 10.461 -1.736 1.00 79.12 97 HIS A CA 1
ATOM 745 C C . HIS A 1 97 ? -20.556 10.825 -0.512 1.00 79.12 97 HIS A C 1
ATOM 747 O O . HIS A 1 97 ? -20.580 11.974 -0.084 1.00 79.12 97 HIS A O 1
ATOM 753 N N . GLN A 1 98 ? -19.793 9.888 0.063 1.00 76.88 98 GLN A N 1
ATOM 754 C CA . GLN A 1 98 ? -19.090 10.061 1.348 1.00 76.88 98 GLN A CA 1
ATOM 755 C C . GLN A 1 98 ? -17.565 10.233 1.210 1.00 76.88 98 GLN A C 1
ATOM 757 O O . GLN A 1 98 ? -16.776 9.723 2.003 1.00 76.88 98 GLN A O 1
ATOM 762 N N . GLY A 1 99 ? -17.131 11.009 0.219 1.00 79.00 99 GLY A N 1
ATOM 763 C CA . GLY A 1 99 ? -15.726 11.399 0.077 1.00 79.00 99 GLY A CA 1
ATOM 764 C C . GLY A 1 99 ? -14.833 10.333 -0.566 1.00 79.00 99 GLY A C 1
ATOM 765 O O . GLY A 1 99 ? -15.286 9.513 -1.364 1.00 79.00 99 GLY A O 1
ATOM 766 N N . ALA A 1 100 ? -13.530 10.406 -0.282 1.00 81.31 100 ALA A N 1
ATOM 767 C CA . ALA A 1 100 ? -12.505 9.590 -0.932 1.00 81.31 100 ALA A CA 1
ATOM 768 C C . ALA A 1 100 ? -12.168 8.318 -0.136 1.00 81.31 100 ALA A C 1
ATOM 770 O O . ALA A 1 100 ? -12.208 8.302 1.096 1.00 81.31 100 ALA A O 1
ATOM 771 N N . ALA A 1 101 ? -11.809 7.251 -0.856 1.00 87.56 101 ALA A N 1
ATOM 772 C CA . ALA A 1 101 ? -11.269 6.036 -0.250 1.00 87.56 101 ALA A CA 1
ATOM 773 C C . ALA A 1 101 ? -9.964 6.338 0.494 1.00 87.56 101 ALA A C 1
ATOM 775 O O . ALA A 1 101 ? -9.194 7.193 0.062 1.00 87.56 101 ALA A O 1
ATOM 776 N N . GLU A 1 102 ? -9.701 5.618 1.581 1.00 88.06 102 GLU A N 1
ATOM 777 C CA . GLU A 1 102 ? -8.509 5.817 2.408 1.00 88.06 102 GLU A CA 1
ATOM 778 C C . GLU A 1 102 ? -8.008 4.484 2.970 1.00 88.06 102 GLU A C 1
ATOM 780 O O . GLU A 1 102 ? -8.773 3.532 3.137 1.00 88.06 102 GLU A O 1
ATOM 785 N N . ILE A 1 103 ? -6.701 4.414 3.230 1.00 89.56 103 ILE A N 1
ATOM 786 C CA . ILE A 1 103 ? -6.059 3.295 3.921 1.00 89.56 103 ILE A CA 1
ATOM 787 C C . ILE A 1 103 ? -5.747 3.770 5.340 1.00 89.56 103 ILE A C 1
ATOM 789 O O . ILE A 1 103 ? -4.906 4.649 5.517 1.00 89.56 103 ILE A O 1
ATOM 793 N N . VAL A 1 104 ? -6.417 3.191 6.332 1.00 90.50 104 VAL A N 1
ATOM 794 C CA . VAL A 1 104 ? -6.327 3.596 7.742 1.00 90.50 104 VAL A CA 1
ATOM 795 C C . VAL A 1 104 ? -5.619 2.510 8.542 1.00 90.50 104 VAL A C 1
ATOM 797 O O . VAL A 1 104 ? -5.859 1.324 8.333 1.00 90.50 104 VAL A O 1
ATOM 800 N N . ARG A 1 105 ? -4.735 2.899 9.461 1.00 90.38 105 ARG A N 1
ATOM 801 C CA . ARG A 1 105 ? -4.052 1.959 10.357 1.00 90.38 105 ARG A CA 1
ATOM 802 C C . ARG A 1 105 ? -4.975 1.541 11.502 1.00 90.38 105 ARG A C 1
ATOM 804 O O . ARG A 1 105 ? -5.646 2.386 12.088 1.00 90.38 105 ARG A O 1
ATOM 811 N N . VAL A 1 106 ? -4.962 0.254 11.841 1.00 89.75 106 VAL A N 1
ATOM 812 C CA . VAL A 1 106 ? -5.622 -0.268 13.041 1.00 89.75 106 VAL A CA 1
ATOM 813 C C . VAL A 1 106 ? -4.720 -0.019 14.244 1.00 89.75 106 VAL A C 1
ATOM 815 O O . VAL A 1 106 ? -3.585 -0.507 14.302 1.00 89.75 106 VAL A O 1
ATOM 818 N N . GLU A 1 107 ? -5.228 0.756 15.194 1.00 89.19 107 GLU A N 1
ATOM 819 C CA . GLU A 1 107 ? -4.567 1.037 16.461 1.00 89.19 107 GLU A CA 1
ATOM 820 C C . GLU A 1 107 ? -5.160 0.165 17.566 1.00 89.19 107 GLU A C 1
ATOM 822 O O . GLU A 1 107 ? -6.342 -0.177 17.562 1.00 89.19 107 GLU A O 1
ATOM 827 N N . GLU A 1 108 ? -4.328 -0.196 18.534 1.00 88.06 108 GLU A N 1
ATOM 828 C CA . GLU A 1 108 ? -4.742 -0.940 19.715 1.00 88.06 108 GLU A CA 1
ATOM 829 C C . GLU A 1 108 ? -4.403 -0.118 20.948 1.00 88.06 108 GLU A C 1
ATOM 831 O O . GLU A 1 108 ? -3.301 0.420 21.081 1.00 88.06 108 GLU A O 1
ATOM 836 N N . LYS A 1 109 ? -5.373 -0.000 21.852 1.00 85.75 109 LYS A N 1
ATOM 837 C CA . LYS A 1 109 ? -5.182 0.652 23.138 1.00 85.75 109 LYS A CA 1
ATOM 838 C C . LYS A 1 109 ? -5.800 -0.191 24.234 1.00 85.75 109 LYS A C 1
ATOM 840 O O . LYS A 1 109 ? -6.945 -0.623 24.139 1.00 85.75 109 LYS A O 1
ATOM 845 N N . THR A 1 110 ? -5.042 -0.367 25.305 1.00 85.31 110 THR A N 1
ATOM 846 C CA . THR A 1 110 ? -5.537 -0.992 26.527 1.00 85.31 110 THR A CA 1
ATOM 847 C C . THR A 1 110 ? -6.342 0.034 27.317 1.00 85.31 110 THR A C 1
ATOM 849 O O . THR A 1 110 ? -5.798 1.050 27.753 1.00 85.31 110 THR A O 1
ATOM 852 N N . VAL A 1 111 ? -7.639 -0.214 27.487 1.00 82.75 111 VAL A N 1
ATOM 853 C CA . VAL A 1 111 ? -8.551 0.593 28.310 1.00 82.75 111 VAL A CA 1
ATOM 854 C C . VAL A 1 111 ? -9.136 -0.336 29.368 1.00 82.75 111 VAL A C 1
ATOM 856 O O . VAL A 1 111 ? -9.612 -1.420 29.042 1.00 82.75 111 VAL A O 1
ATOM 859 N N . ASP A 1 112 ? -9.022 0.036 30.642 1.00 81.00 112 ASP A N 1
ATOM 860 C CA . ASP A 1 112 ? -9.534 -0.747 31.779 1.00 81.00 112 ASP A CA 1
ATOM 861 C C . ASP A 1 112 ? -9.069 -2.220 31.795 1.00 81.00 112 ASP A C 1
ATOM 863 O O . ASP A 1 112 ? -9.815 -3.140 32.127 1.00 81.00 112 ASP A O 1
ATOM 867 N N . GLY A 1 113 ? -7.815 -2.459 31.390 1.00 79.12 113 GLY A N 1
ATOM 868 C CA . GLY A 1 113 ? -7.209 -3.795 31.338 1.00 79.12 113 GLY A CA 1
ATOM 869 C C . GLY A 1 113 ? -7.660 -4.666 30.159 1.00 79.12 113 GLY A C 1
ATOM 870 O O . GLY A 1 113 ? -7.217 -5.808 30.050 1.00 79.12 113 GLY A O 1
ATOM 871 N N . ARG A 1 114 ? -8.502 -4.146 29.257 1.00 79.69 114 ARG A N 1
ATOM 872 C CA . ARG A 1 114 ? -8.931 -4.823 28.027 1.00 79.69 114 ARG A CA 1
ATOM 873 C C . ARG A 1 114 ? -8.277 -4.175 26.814 1.00 79.69 114 ARG A C 1
ATOM 875 O O . ARG A 1 114 ? -8.246 -2.952 26.692 1.00 79.69 114 ARG A O 1
ATOM 882 N N . ALA A 1 115 ? -7.749 -4.998 25.915 1.00 80.44 115 ALA A N 1
ATOM 883 C CA . ALA A 1 115 ? -7.235 -4.535 24.636 1.00 80.44 115 ALA A CA 1
ATOM 884 C C . ALA A 1 115 ? -8.411 -4.203 23.706 1.00 80.44 115 ALA A C 1
ATOM 886 O O . ALA A 1 115 ? -9.191 -5.089 23.358 1.00 80.44 115 ALA A O 1
ATOM 887 N N . GLN A 1 116 ? -8.552 -2.929 23.337 1.00 83.06 116 GLN A N 1
ATOM 888 C CA . GLN A 1 116 ? -9.561 -2.464 22.391 1.00 83.06 116 GLN A CA 1
ATOM 889 C C . GLN A 1 116 ? -8.876 -1.971 21.120 1.00 83.06 116 GLN A C 1
ATOM 891 O O . GLN A 1 116 ? -7.934 -1.172 21.165 1.00 83.06 116 GLN A O 1
ATOM 896 N N . ARG A 1 117 ? -9.353 -2.460 19.978 1.00 86.44 117 ARG A N 1
ATOM 897 C CA . ARG A 1 117 ? -8.827 -2.118 18.658 1.00 86.44 117 ARG A CA 1
ATOM 898 C C . ARG A 1 117 ? -9.743 -1.089 18.028 1.00 86.44 117 ARG A C 1
ATOM 900 O O . ARG A 1 117 ? -10.938 -1.319 17.916 1.00 86.44 117 ARG A O 1
ATOM 907 N N . PHE A 1 118 ? -9.189 0.035 17.603 1.00 88.38 118 PHE A N 1
ATOM 908 C CA . PHE A 1 118 ? -9.964 1.091 16.972 1.00 88.38 118 PHE A CA 1
ATOM 909 C C . PHE A 1 118 ? -9.277 1.593 15.710 1.00 88.38 118 PHE A C 1
ATOM 911 O O . PHE A 1 118 ? -8.063 1.494 15.533 1.00 88.38 118 PHE A O 1
ATOM 918 N N . LEU A 1 119 ? -10.084 2.164 14.830 1.00 89.62 119 LEU A N 1
ATOM 919 C CA . LEU A 1 119 ? -9.623 2.863 13.643 1.00 89.62 119 LEU A CA 1
ATOM 920 C C . LEU A 1 119 ? -10.328 4.213 13.557 1.00 89.62 119 LEU A C 1
ATOM 922 O O . LEU A 1 119 ? -11.446 4.383 14.049 1.00 89.62 119 LEU A O 1
ATOM 926 N N . VAL A 1 120 ? -9.656 5.193 12.964 1.00 88.94 120 VAL A N 1
ATOM 927 C CA . VAL A 1 120 ? -10.202 6.540 12.794 1.00 88.94 120 VAL A CA 1
ATOM 928 C C . VAL A 1 120 ? -10.253 6.855 11.311 1.00 88.94 120 VAL A C 1
ATOM 930 O O . VAL A 1 120 ? -9.218 6.938 10.659 1.00 88.94 120 VAL A O 1
ATOM 933 N N . TYR A 1 121 ? -11.457 7.052 10.786 1.00 89.00 121 TYR A N 1
ATOM 934 C CA . TYR A 1 121 ? -11.691 7.417 9.392 1.00 89.00 121 TYR A CA 1
ATOM 935 C C . TYR A 1 121 ? -12.508 8.702 9.340 1.00 89.00 121 TYR A C 1
ATOM 937 O O . TYR A 1 121 ? -13.509 8.819 10.038 1.00 89.00 121 TYR A O 1
ATOM 945 N N . GLN A 1 122 ? -12.061 9.697 8.568 1.00 87.81 122 GLN A N 1
ATOM 946 C CA . GLN A 1 122 ? -12.739 10.999 8.439 1.00 87.81 122 GLN A CA 1
ATOM 947 C C . GLN A 1 122 ? -13.155 11.644 9.783 1.00 87.81 122 GLN A C 1
ATOM 949 O O . GLN A 1 122 ? -14.212 12.259 9.893 1.00 87.81 122 GLN A O 1
ATOM 954 N N . ARG A 1 123 ? -12.304 11.540 10.817 1.00 85.69 123 ARG A N 1
ATOM 955 C CA . ARG A 1 123 ? -12.555 12.034 12.194 1.00 85.69 123 ARG A CA 1
ATOM 956 C C . ARG A 1 123 ? -13.648 11.283 12.972 1.00 85.69 123 ARG A C 1
ATOM 958 O O . ARG A 1 123 ? -13.966 11.693 14.086 1.00 85.69 123 ARG A O 1
ATOM 965 N N . GLN A 1 124 ? -14.179 10.189 12.438 1.00 86.38 124 GLN A N 1
ATOM 966 C CA . GLN A 1 124 ? -15.057 9.265 13.149 1.00 86.38 124 GLN A CA 1
ATOM 967 C C . GLN A 1 124 ? -14.250 8.084 13.677 1.00 86.38 124 GLN A C 1
ATOM 969 O O . GLN A 1 124 ? -13.357 7.568 12.999 1.00 86.38 124 GLN A O 1
ATOM 974 N N . LYS A 1 125 ? -14.549 7.676 14.910 1.00 87.69 125 LYS A N 1
ATOM 975 C CA . LYS A 1 125 ? -13.895 6.546 15.560 1.00 87.69 125 LYS A CA 1
ATOM 976 C C . LYS A 1 125 ? -14.767 5.308 15.401 1.00 87.69 125 LYS A C 1
ATOM 978 O O . LYS A 1 125 ? -15.948 5.332 15.733 1.00 87.69 125 LYS A O 1
ATOM 983 N N . TYR A 1 126 ? -14.153 4.235 14.939 1.00 88.94 126 TYR A N 1
ATOM 984 C CA . TYR A 1 126 ? -14.788 2.942 14.770 1.00 88.94 126 TYR A CA 1
ATOM 985 C C . TYR A 1 126 ? -14.104 1.924 15.672 1.00 88.94 126 TYR A C 1
ATOM 987 O O . TYR A 1 126 ? -12.878 1.939 15.819 1.00 88.94 126 TYR A O 1
ATOM 995 N N . ASP A 1 127 ? -14.905 1.060 16.277 1.00 88.56 127 ASP A N 1
ATOM 996 C CA . ASP A 1 127 ? -14.452 -0.032 17.123 1.00 88.56 127 ASP A CA 1
ATOM 997 C C . ASP A 1 127 ? -14.398 -1.326 16.315 1.00 88.56 127 ASP A C 1
ATOM 999 O O . ASP A 1 127 ? -15.290 -1.619 15.512 1.00 88.56 127 ASP A O 1
ATOM 1003 N N . VAL A 1 128 ? -13.330 -2.090 16.506 1.00 87.00 128 VAL A N 1
ATOM 1004 C CA . VAL A 1 128 ? -13.122 -3.364 15.825 1.00 87.00 128 VAL A CA 1
ATOM 1005 C C . VAL A 1 128 ? -13.446 -4.478 16.809 1.00 87.00 128 VAL A C 1
ATOM 1007 O O . VAL A 1 128 ? -12.892 -4.534 17.906 1.00 87.00 128 VAL A O 1
ATOM 1010 N N . ASP A 1 129 ? -14.331 -5.384 16.397 1.00 85.25 129 ASP A N 1
ATOM 1011 C CA . ASP A 1 129 ? -14.685 -6.570 17.176 1.00 85.25 129 ASP A CA 1
ATOM 1012 C C . ASP A 1 129 ? -13.411 -7.363 17.552 1.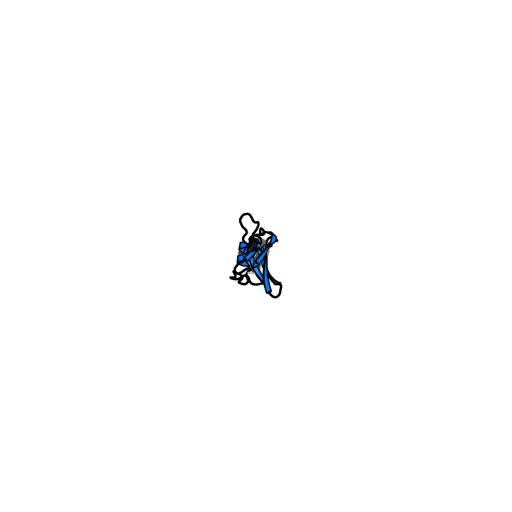00 85.25 129 ASP A C 1
ATOM 1014 O O . ASP A 1 129 ? -12.504 -7.464 16.720 1.00 85.25 129 ASP A O 1
ATOM 1018 N N . PRO A 1 130 ? -13.286 -7.953 18.757 1.00 78.31 130 PRO A N 1
ATOM 1019 C CA . PRO A 1 130 ? -12.155 -8.808 19.138 1.00 78.31 130 PRO A CA 1
ATOM 1020 C C . PRO A 1 130 ? -11.771 -9.877 18.102 1.00 78.31 130 PRO A C 1
ATOM 1022 O O . PRO A 1 130 ? -10.583 -10.186 17.957 1.00 78.31 130 PRO A O 1
ATOM 1025 N N . ALA A 1 131 ? -12.739 -10.409 17.346 1.00 79.81 131 ALA A N 1
ATOM 1026 C CA . ALA A 1 131 ? -12.484 -11.366 16.267 1.00 79.81 131 ALA A CA 1
ATOM 1027 C C . ALA A 1 131 ? -11.882 -10.734 14.993 1.00 79.81 131 ALA A C 1
ATOM 1029 O O . ALA A 1 131 ? -11.477 -11.457 14.087 1.00 79.81 131 ALA A O 1
ATOM 1030 N N . GLY A 1 132 ? -11.835 -9.403 14.896 1.00 77.94 132 GLY A N 1
ATOM 1031 C CA . GLY A 1 132 ? -11.262 -8.662 13.770 1.00 77.94 132 GLY A CA 1
ATOM 1032 C C . GLY A 1 132 ? -12.081 -8.739 12.480 1.00 77.94 132 GLY A C 1
ATOM 1033 O O . GLY A 1 132 ? -11.534 -8.464 11.416 1.00 77.94 132 GLY A O 1
ATOM 1034 N N . ARG A 1 133 ? -13.358 -9.145 12.561 1.00 82.31 133 ARG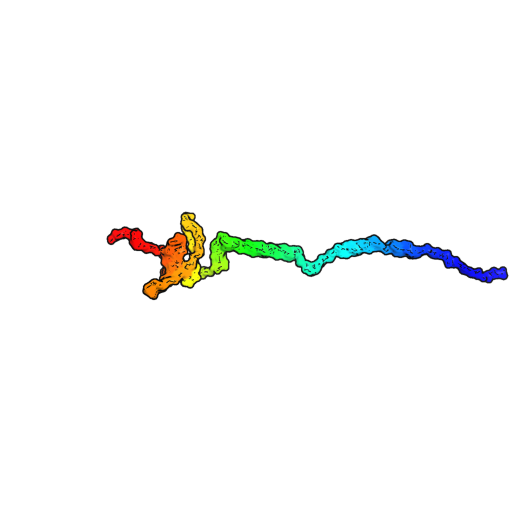 A N 1
ATOM 1035 C CA . ARG A 1 133 ? -14.229 -9.413 11.397 1.00 82.31 133 ARG A CA 1
ATOM 1036 C C . ARG A 1 133 ? -15.259 -8.327 11.120 1.00 82.31 133 ARG A C 1
ATOM 1038 O O . ARG A 1 133 ? -15.686 -8.174 9.980 1.00 82.31 133 ARG A O 1
ATOM 1045 N N . ALA A 1 134 ? -15.673 -7.601 12.152 1.00 83.56 134 ALA A N 1
ATOM 1046 C CA . ALA A 1 134 ? -16.676 -6.554 12.054 1.00 83.56 134 ALA A CA 1
ATOM 1047 C C . ALA A 1 134 ? -16.135 -5.243 12.627 1.00 83.56 134 ALA A C 1
ATOM 1049 O O . ALA A 1 134 ? -15.368 -5.234 13.592 1.00 83.56 134 ALA A O 1
ATOM 1050 N N . VAL A 1 135 ? -16.555 -4.143 12.011 1.00 84.56 135 VAL A N 1
ATOM 1051 C CA . VAL A 1 135 ? -16.232 -2.781 12.427 1.00 84.56 135 VAL A CA 1
ATOM 1052 C C . VAL A 1 135 ? -17.548 -2.086 12.732 1.00 84.56 135 VAL A C 1
ATOM 1054 O O . VAL A 1 135 ? -18.438 -2.060 11.882 1.00 84.56 135 VAL A O 1
ATOM 1057 N N . THR A 1 136 ? -17.674 -1.545 13.938 1.00 85.38 136 THR A N 1
ATOM 1058 C CA . THR A 1 136 ? -18.880 -0.844 14.388 1.00 85.38 136 THR A CA 1
ATOM 1059 C C . THR A 1 136 ? -18.539 0.618 14.629 1.00 85.38 136 THR A C 1
ATOM 1061 O O . THR A 1 136 ? -17.488 0.929 15.187 1.00 85.38 136 THR A O 1
ATOM 1064 N N . GLU A 1 137 ? -19.400 1.536 14.197 1.00 84.06 137 GLU A N 1
ATOM 1065 C CA . GLU A 1 137 ? -19.242 2.945 14.557 1.00 84.06 137 GLU A CA 1
ATOM 1066 C C . GLU A 1 137 ? -19.427 3.106 16.070 1.00 84.06 137 GLU A C 1
ATOM 1068 O O . GLU A 1 137 ? -20.332 2.516 16.667 1.00 84.06 137 GLU A O 1
ATOM 1073 N N . LEU A 1 138 ? -18.550 3.886 16.708 1.00 79.06 138 LEU A N 1
ATOM 1074 C CA . LEU A 1 138 ? -18.664 4.159 18.133 1.00 79.06 138 LEU A CA 1
ATOM 1075 C C . LEU A 1 138 ? -19.801 5.162 18.367 1.00 79.06 138 LEU A C 1
ATOM 1077 O O . LEU A 1 138 ? -19.584 6.373 18.430 1.00 79.06 138 LEU A O 1
ATOM 1081 N N . GLU A 1 139 ? -21.022 4.655 18.502 1.00 72.62 139 GLU A N 1
ATOM 1082 C CA . GLU A 1 139 ? -22.175 5.473 18.864 1.00 72.62 139 GLU A CA 1
ATOM 1083 C C . GLU A 1 139 ? -22.054 5.953 20.315 1.00 72.62 139 GLU A C 1
ATOM 1085 O O . GLU A 1 139 ? -21.932 5.163 21.255 1.00 72.62 139 GLU A O 1
ATOM 1090 N N . MET A 1 140 ? -22.137 7.268 20.523 1.00 68.88 140 MET A N 1
ATOM 1091 C CA . MET A 1 140 ? -22.315 7.802 21.869 1.00 68.88 140 MET A CA 1
ATOM 1092 C C . MET A 1 140 ? -23.752 7.535 22.346 1.00 68.88 140 MET A C 1
ATOM 1094 O O . MET A 1 140 ? -24.702 7.741 21.585 1.00 68.88 140 MET A O 1
ATOM 1098 N N . PRO A 1 141 ? -23.952 7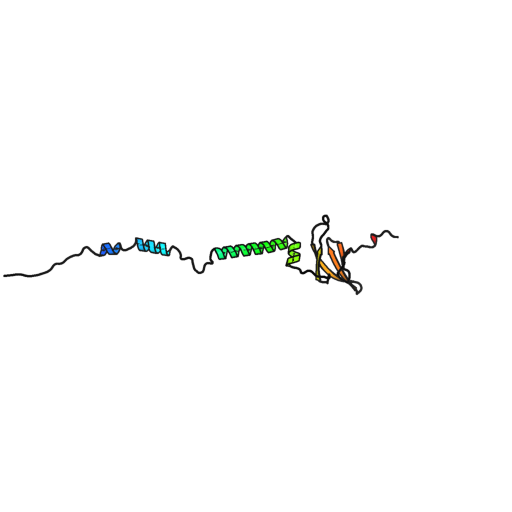.178 23.628 1.00 66.56 141 PRO A N 1
ATOM 1099 C CA . PRO A 1 141 ? -25.279 6.886 24.174 1.00 66.56 141 PRO A CA 1
ATOM 1100 C C . PRO A 1 141 ? -26.249 8.081 24.128 1.00 66.56 141 PRO A C 1
ATOM 1102 O O . PRO A 1 141 ? -27.451 7.891 24.277 1.00 66.56 141 PRO A O 1
ATOM 1105 N N . ALA A 1 142 ? -25.758 9.298 23.872 1.00 68.31 142 ALA A N 1
ATOM 1106 C CA . ALA A 1 142 ? -26.567 10.511 23.759 1.00 68.31 142 ALA A CA 1
ATOM 1107 C C . ALA A 1 142 ? -27.506 10.541 22.534 1.00 68.31 142 ALA A C 1
ATOM 1109 O O . ALA A 1 142 ? -28.435 11.343 22.510 1.00 68.31 142 ALA A O 1
ATOM 1110 N N . GLY A 1 143 ? -27.279 9.697 21.519 1.00 64.06 143 GLY A N 1
ATOM 1111 C CA . GLY A 1 143 ? -28.104 9.655 20.304 1.00 64.06 143 GLY A CA 1
ATOM 1112 C C . GLY A 1 143 ? -29.362 8.789 20.412 1.00 64.06 143 GLY A C 1
ATOM 1113 O O . GLY A 1 143 ? -30.216 8.835 19.527 1.00 64.06 143 GLY A O 1
ATOM 1114 N N . ARG A 1 144 ? -29.499 7.989 21.478 1.00 69.00 144 ARG A N 1
ATOM 1115 C CA . ARG A 1 144 ? -30.681 7.144 21.670 1.00 69.00 144 ARG A CA 1
ATOM 1116 C C . ARG A 1 144 ? -31.758 7.931 22.414 1.00 69.00 144 ARG A C 1
ATOM 1118 O O . ARG A 1 144 ? -31.454 8.505 23.459 1.00 69.00 144 ARG A O 1
ATOM 1125 N N . PRO A 1 145 ? -33.014 7.950 21.928 1.00 68.38 145 PRO A N 1
ATOM 1126 C CA . PRO A 1 145 ? -34.105 8.473 22.734 1.00 68.38 145 PRO A CA 1
ATOM 1127 C C . PRO A 1 145 ? -34.174 7.651 24.023 1.00 68.38 145 PRO A C 1
ATOM 1129 O O . PRO A 1 145 ? -34.166 6.417 23.971 1.00 68.38 145 PRO A O 1
ATOM 1132 N N . LEU A 1 146 ? -34.199 8.337 25.167 1.00 70.38 146 LEU A N 1
ATOM 1133 C CA . LEU A 1 146 ? -34.468 7.720 26.463 1.00 70.38 146 LEU A CA 1
ATOM 1134 C C . LEU A 1 146 ? -35.812 6.986 26.341 1.00 70.38 146 LEU A C 1
ATOM 1136 O O . LEU A 1 146 ? -36.836 7.620 26.087 1.00 70.38 146 LEU A O 1
ATOM 1140 N N . ARG A 1 147 ? -35.775 5.655 26.414 1.00 58.16 147 ARG A N 1
ATOM 1141 C CA . ARG A 1 147 ? -36.966 4.804 26.488 1.00 58.16 147 ARG A CA 1
ATOM 1142 C C . ARG A 1 147 ? -37.360 4.594 27.936 1.00 58.16 147 ARG A C 1
ATOM 1144 O O . ARG A 1 147 ? -36.432 4.442 28.761 1.00 58.16 147 ARG A O 1
#

Radius of gyration: 44.65 Å; chains: 1; bounding box: 128×27×120 Å

Organism: NCBI:txid233186